Protein AF-A0AA43FMX4-F1 (afdb_monomer)

Foldseek 3Di:
DDDDDDDDDDDDPPPDPDPPPPPPPPPPPFQWDWADDDPFIKIKGFPDKDDDDDDPDFIWTKIFMDGPVCNPDTQWIDIDRDPGPVGDDNVRVNVRVVVTDGDDVPPPPDPPDDDPPPPDDDDD

Nearest PDB structures (foldseek):
  5wru-assembly2_C  TM=4.796E-01  e=4.645E+00  Plasmodium falciparum 3D7
  3oa6-assembly1_B  TM=3.884E-01  e=4.129E+00  Homo sapiens

Secondary structure (DSSP, 8-state):
------PPPPP--------------------EEEEEETTEEEEEEEEEEE--SSTTPPPEEEEEEEETT-TTS--EEEEEESSSGGGS-HHHHHHHHHHPEEP-S-TT-----S----------

Solvent-accessible surface area (backbone atoms only — not comparable to full-atom values): 8160 Å² total; per-residue (Å²): 143,82,86,80,91,79,80,80,77,85,76,86,77,78,79,68,82,72,78,79,84,72,71,75,66,79,71,64,74,67,58,67,47,78,45,72,54,90,97,43,56,33,24,41,32,64,74,44,76,45,78,39,92,52,98,84,47,69,31,30,27,31,36,31,31,12,45,56,92,46,55,87,57,53,56,24,32,39,78,40,82,37,93,49,67,91,73,53,52,66,68,55,52,45,53,45,60,72,71,32,45,72,48,77,88,57,89,72,77,62,78,83,73,83,87,82,86,73,86,73,77,90,80,136

Structure (mmCIF, N/CA/C/O backbone):
data_AF-A0AA43FMX4-F1
#
_entry.id   AF-A0AA43FMX4-F1
#
loop_
_atom_site.group_PDB
_atom_site.id
_atom_site.type_symbol
_atom_site.label_atom_id
_atom_site.label_alt_id
_atom_site.label_comp_id
_atom_site.label_asym_id
_atom_site.label_entity_id
_atom_site.label_seq_id
_atom_site.pdbx_PDB_ins_code
_atom_site.Cartn_x
_atom_site.Cartn_y
_atom_site.Cartn_z
_atom_site.occupancy
_atom_site.B_iso_or_equiv
_atom_site.auth_seq_id
_atom_site.auth_comp_id
_atom_site.auth_asym_id
_atom_site.auth_atom_id
_atom_site.pdbx_PDB_model_num
ATOM 1 N N . MET A 1 1 ? 21.281 66.048 -48.596 1.00 44.53 1 MET A N 1
ATOM 2 C CA . MET A 1 1 ? 20.117 65.155 -48.767 1.00 44.53 1 MET A CA 1
ATOM 3 C C . MET A 1 1 ? 20.636 63.825 -49.279 1.00 44.53 1 MET A C 1
ATOM 5 O O . MET A 1 1 ? 21.132 63.809 -50.390 1.00 44.53 1 MET A O 1
ATOM 9 N N . ASN A 1 2 ? 20.632 62.796 -48.431 1.00 48.84 2 ASN A N 1
ATOM 10 C CA . ASN A 1 2 ? 20.805 61.364 -48.729 1.00 48.84 2 ASN A CA 1
ATOM 11 C C . ASN A 1 2 ? 20.317 60.614 -47.470 1.00 48.84 2 ASN A C 1
ATOM 13 O O . ASN A 1 2 ? 20.539 61.125 -46.367 1.00 48.84 2 ASN A O 1
ATOM 17 N N . PRO A 1 3 ? 19.629 59.469 -47.611 1.00 51.78 3 PRO A N 1
ATOM 18 C CA . PRO A 1 3 ? 20.400 58.233 -47.553 1.00 51.78 3 PRO A CA 1
ATOM 19 C C . PRO A 1 3 ? 20.025 57.185 -48.609 1.00 51.78 3 PRO A C 1
ATOM 21 O O . PRO A 1 3 ? 18.867 56.968 -48.959 1.00 51.78 3 PRO A O 1
ATOM 24 N N . ASP A 1 4 ? 21.094 56.543 -49.061 1.00 50.53 4 ASP A N 1
ATOM 25 C CA . ASP A 1 4 ? 21.200 55.373 -49.915 1.00 50.53 4 ASP A CA 1
ATOM 26 C C . ASP A 1 4 ? 20.772 54.099 -49.155 1.00 50.53 4 ASP A C 1
ATOM 28 O O . ASP A 1 4 ? 21.067 53.925 -47.968 1.00 50.53 4 ASP A O 1
ATOM 32 N N . HIS A 1 5 ? 20.032 53.228 -49.841 1.00 55.06 5 HIS A N 1
ATOM 33 C CA . HIS A 1 5 ? 19.500 51.961 -49.339 1.00 55.06 5 HIS A CA 1
ATOM 34 C C . HIS A 1 5 ? 20.629 50.935 -49.116 1.00 55.06 5 HIS A C 1
ATOM 36 O O . HIS A 1 5 ? 20.996 50.193 -50.022 1.00 55.06 5 HIS A O 1
ATOM 42 N N . SER A 1 6 ? 21.129 50.810 -47.885 1.00 51.62 6 SER A N 1
ATOM 43 C CA . SER A 1 6 ? 21.962 49.669 -47.476 1.00 51.62 6 SER A CA 1
ATOM 44 C C . SER A 1 6 ? 21.127 48.637 -46.717 1.00 51.62 6 SER A C 1
ATOM 46 O O . SER A 1 6 ? 20.945 48.721 -45.506 1.00 51.62 6 SER A O 1
ATOM 48 N N . THR A 1 7 ? 20.604 47.643 -47.434 1.00 59.44 7 THR A N 1
ATOM 49 C CA . THR A 1 7 ? 20.011 46.433 -46.843 1.00 59.44 7 THR A CA 1
ATOM 50 C C . THR A 1 7 ? 21.116 45.530 -46.272 1.00 59.44 7 THR A C 1
ATOM 52 O O . THR A 1 7 ? 21.966 45.079 -47.049 1.00 59.44 7 THR A O 1
ATOM 55 N N . PRO A 1 8 ? 21.138 45.201 -44.967 1.00 55.25 8 PRO A N 1
ATOM 56 C CA . PRO A 1 8 ? 22.042 44.179 -44.452 1.00 55.25 8 PRO A CA 1
ATOM 57 C C . PRO A 1 8 ? 21.563 42.783 -44.884 1.00 55.25 8 PRO A C 1
ATOM 59 O O . PRO A 1 8 ? 20.397 42.423 -44.726 1.00 55.25 8 PRO A O 1
ATOM 62 N N . ARG A 1 9 ? 22.482 42.001 -45.462 1.00 53.09 9 ARG A N 1
ATOM 63 C CA . ARG A 1 9 ? 22.278 40.593 -45.839 1.00 53.09 9 ARG A CA 1
ATOM 64 C C . ARG A 1 9 ? 21.857 39.766 -44.612 1.00 53.09 9 ARG A C 1
ATOM 66 O O . ARG A 1 9 ? 22.441 39.966 -43.547 1.00 53.09 9 ARG A O 1
ATOM 73 N N . PRO A 1 10 ? 20.917 38.813 -44.743 1.00 55.75 10 PRO A N 1
ATOM 74 C CA . PRO A 1 10 ? 20.529 37.956 -43.631 1.00 55.75 10 PRO A CA 1
ATOM 75 C C . PRO A 1 10 ? 21.689 37.027 -43.253 1.00 55.75 10 PRO A C 1
ATOM 77 O O . PRO A 1 10 ? 22.272 36.345 -44.098 1.00 55.75 10 PRO A O 1
ATOM 80 N N . THR A 1 11 ? 22.046 37.028 -41.974 1.00 59.47 11 THR A N 1
ATOM 81 C CA . THR A 1 11 ? 22.994 36.090 -41.370 1.00 59.47 11 THR A CA 1
ATOM 82 C C . THR A 1 11 ? 22.419 34.669 -41.395 1.00 59.47 11 THR A C 1
ATOM 84 O O . THR A 1 11 ? 21.231 34.490 -41.121 1.00 59.47 11 THR A O 1
ATOM 87 N N . PRO A 1 12 ? 23.222 33.629 -41.693 1.00 53.69 12 PRO A N 1
ATOM 88 C CA . PRO A 1 12 ? 22.761 32.254 -41.572 1.00 53.69 12 PRO A CA 1
ATOM 89 C C . PRO A 1 12 ? 22.587 31.927 -40.086 1.00 53.69 12 PRO A C 1
ATOM 91 O O . PRO A 1 12 ? 23.557 31.843 -39.329 1.00 53.69 12 PRO A O 1
ATOM 94 N N . VAL A 1 13 ? 21.335 31.758 -39.664 1.00 59.28 13 VAL A N 1
ATOM 95 C CA . VAL A 1 13 ? 20.999 31.190 -38.361 1.00 59.28 13 VAL A CA 1
ATOM 96 C C . VAL A 1 13 ? 21.523 29.757 -38.321 1.00 59.28 13 VAL A C 1
ATOM 98 O O . VAL A 1 13 ? 21.044 28.876 -39.032 1.00 59.28 13 VAL A O 1
ATOM 101 N N . ARG A 1 14 ? 22.551 29.514 -37.504 1.00 56.00 14 ARG A N 1
ATOM 102 C CA . ARG A 1 14 ? 22.918 28.157 -37.103 1.00 56.00 14 ARG A CA 1
ATOM 103 C C . ARG A 1 14 ? 21.733 27.614 -36.307 1.00 56.00 14 ARG A C 1
ATOM 105 O O . ARG A 1 14 ? 21.561 28.002 -35.156 1.00 56.00 14 ARG A O 1
ATOM 112 N N . GLN A 1 15 ? 20.906 26.767 -36.919 1.00 53.66 15 GLN A N 1
ATOM 113 C CA . GLN A 1 15 ? 19.963 25.944 -36.168 1.00 53.66 15 GLN A CA 1
ATOM 114 C C . GLN A 1 15 ? 20.794 25.068 -35.229 1.00 53.66 15 GLN A C 1
ATOM 116 O O . GLN A 1 15 ? 21.446 24.117 -35.662 1.00 53.66 15 GLN A O 1
ATOM 121 N N . LEU A 1 16 ? 20.821 25.430 -33.945 1.00 55.66 16 LEU A N 1
ATOM 122 C CA . LEU A 1 16 ? 21.098 24.450 -32.908 1.00 55.66 16 LEU A CA 1
ATOM 123 C C . LEU A 1 16 ? 20.033 23.356 -33.065 1.00 55.66 16 LEU A C 1
ATOM 125 O O . LEU A 1 16 ? 18.874 23.705 -33.301 1.00 55.66 16 LEU A O 1
ATOM 129 N N . PRO A 1 17 ? 20.380 22.062 -32.967 1.00 46.94 17 PRO A N 1
ATOM 130 C CA . PRO A 1 17 ? 19.359 21.041 -32.842 1.00 46.94 17 PRO A CA 1
ATOM 131 C C . PRO A 1 17 ? 18.556 21.377 -31.587 1.00 46.94 17 PRO A C 1
ATOM 133 O O . PRO A 1 17 ? 19.070 21.315 -30.469 1.00 46.94 17 PRO A O 1
ATOM 136 N N . GLU A 1 18 ? 17.322 21.826 -31.808 1.00 46.34 18 GLU A N 1
ATOM 137 C CA . GLU A 1 18 ? 16.307 21.931 -30.779 1.00 46.34 18 GLU A CA 1
ATOM 138 C C . GLU A 1 18 ? 16.292 20.588 -30.066 1.00 46.34 18 GLU A C 1
ATOM 140 O O . GLU A 1 18 ? 16.166 19.528 -30.687 1.00 46.34 18 GLU A O 1
ATOM 145 N N . VAL A 1 19 ? 16.548 20.649 -28.765 1.00 47.56 19 VAL A N 1
ATOM 146 C CA . VAL A 1 19 ? 16.464 19.516 -27.864 1.00 47.56 19 VAL A CA 1
ATOM 147 C C . VAL A 1 19 ? 15.103 18.887 -28.114 1.00 47.56 19 VAL A C 1
ATOM 149 O O . VAL A 1 19 ? 14.078 19.463 -27.756 1.00 47.56 19 VAL A O 1
ATOM 152 N N . ALA A 1 20 ? 15.092 17.715 -28.745 1.00 44.78 20 ALA A N 1
ATOM 153 C CA . ALA A 1 20 ? 13.927 16.856 -28.771 1.00 44.78 20 ALA A CA 1
ATOM 154 C C . ALA A 1 20 ? 13.715 16.339 -27.341 1.00 44.78 20 ALA A C 1
ATOM 156 O O . ALA A 1 20 ? 13.969 15.179 -27.029 1.00 44.78 20 ALA A O 1
ATOM 157 N N . SER A 1 21 ? 13.249 17.217 -26.451 1.00 51.72 21 SER A N 1
ATOM 158 C CA . SER A 1 21 ? 12.512 16.844 -25.251 1.00 51.72 21 SER A CA 1
ATOM 159 C C . SER A 1 21 ? 11.149 16.356 -25.722 1.00 51.72 21 SER A C 1
ATOM 161 O O . SER A 1 21 ? 10.121 17.007 -25.586 1.00 51.72 21 SER A O 1
ATOM 163 N N . SER A 1 22 ? 11.166 15.204 -26.374 1.00 48.47 22 SER A N 1
ATOM 164 C CA . SER A 1 22 ? 9.989 14.427 -26.725 1.00 48.47 22 SER A CA 1
ATOM 165 C C . SER A 1 22 ? 10.228 12.997 -26.272 1.00 48.47 22 SER A C 1
ATOM 167 O O . SER A 1 22 ? 10.059 12.039 -27.010 1.00 48.47 22 SER A O 1
ATOM 169 N N . ALA A 1 23 ? 10.628 12.868 -25.013 1.00 41.69 23 ALA A N 1
ATOM 170 C CA . ALA A 1 23 ? 10.038 11.851 -24.177 1.00 41.69 23 ALA A CA 1
ATOM 171 C C . ALA A 1 23 ? 9.084 12.602 -23.246 1.00 41.69 23 ALA A C 1
ATOM 173 O O . ALA A 1 23 ? 9.394 12.859 -22.085 1.00 41.69 23 ALA A O 1
ATOM 174 N N . SER A 1 24 ? 7.899 12.956 -23.758 1.00 43.12 24 SER A N 1
ATOM 175 C CA . SER A 1 24 ? 6.719 12.742 -22.928 1.00 43.12 24 SER A CA 1
ATOM 176 C C . SER A 1 24 ? 6.789 11.264 -22.594 1.00 43.12 24 SER A C 1
ATOM 178 O O . SER A 1 24 ? 6.384 10.424 -23.391 1.00 43.12 24 SER A O 1
ATOM 180 N N . ALA A 1 25 ? 7.452 10.943 -21.480 1.00 43.41 25 ALA A N 1
ATOM 181 C CA . ALA A 1 25 ? 7.220 9.690 -20.818 1.00 43.41 25 ALA A CA 1
ATOM 182 C C . ALA A 1 25 ? 5.702 9.647 -20.721 1.00 43.41 25 ALA A C 1
ATOM 184 O O . ALA A 1 25 ? 5.100 10.521 -20.095 1.00 43.41 25 ALA A O 1
ATOM 185 N N . GLU A 1 26 ? 5.076 8.735 -21.459 1.00 37.19 26 GLU A N 1
ATOM 186 C CA . GLU A 1 26 ? 3.762 8.267 -21.083 1.00 37.19 26 GLU A CA 1
ATOM 187 C C . GLU A 1 26 ? 3.954 7.820 -19.642 1.00 37.19 26 GLU A C 1
ATOM 189 O O . GLU A 1 26 ? 4.474 6.736 -19.369 1.00 37.19 26 GLU A O 1
ATOM 194 N N . THR A 1 27 ? 3.668 8.728 -18.711 1.00 44.44 27 THR A N 1
ATOM 195 C CA . THR A 1 27 ? 3.534 8.422 -17.308 1.00 44.44 27 THR A CA 1
ATOM 196 C C . THR A 1 27 ? 2.326 7.515 -17.311 1.00 44.44 27 THR A C 1
ATOM 198 O O . THR A 1 27 ? 1.192 7.982 -17.217 1.00 44.44 27 THR A O 1
ATOM 201 N N . ARG A 1 28 ? 2.555 6.212 -17.549 1.00 43.81 28 ARG A N 1
ATOM 202 C CA . ARG A 1 28 ? 1.597 5.174 -17.198 1.00 43.81 28 ARG A CA 1
ATOM 203 C C . ARG A 1 28 ? 1.073 5.622 -15.843 1.00 43.81 28 ARG A C 1
ATOM 205 O O . ARG A 1 28 ? 1.921 5.905 -14.985 1.00 43.81 28 ARG A O 1
ATOM 212 N N . PRO A 1 29 ? -0.250 5.801 -15.680 1.00 49.84 29 PRO A N 1
ATOM 213 C CA . PRO A 1 29 ? -0.770 6.137 -14.370 1.00 49.84 29 PRO A CA 1
ATOM 214 C C . PRO A 1 29 ? -0.107 5.148 -13.412 1.00 49.84 29 PRO A C 1
ATOM 216 O O . PRO A 1 29 ? -0.063 3.958 -13.754 1.00 49.84 29 PRO A O 1
ATOM 219 N N . PRO A 1 30 ? 0.562 5.630 -12.346 1.00 57.34 30 PRO A N 1
ATOM 220 C CA . PRO A 1 30 ? 1.208 4.720 -11.415 1.00 57.34 30 PRO A CA 1
ATOM 221 C C . PRO A 1 30 ? 0.158 3.676 -11.065 1.00 57.34 30 PRO A C 1
ATOM 223 O O . PRO A 1 30 ? -0.986 4.067 -10.835 1.00 57.34 30 PRO A O 1
ATOM 226 N N . ASP A 1 31 ? 0.504 2.386 -11.141 1.00 74.50 31 ASP A N 1
ATOM 227 C CA . ASP A 1 31 ? -0.382 1.315 -10.684 1.00 74.50 31 ASP A CA 1
ATOM 228 C C . ASP A 1 31 ? -0.991 1.801 -9.361 1.00 74.50 31 ASP A C 1
ATOM 230 O O . ASP A 1 31 ? -0.253 2.094 -8.415 1.00 74.50 31 ASP A O 1
ATOM 234 N N . GLU A 1 32 ? -2.302 2.040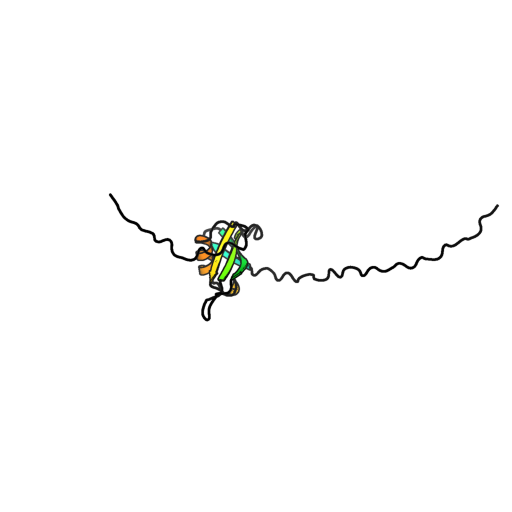 -9.368 1.00 84.88 32 GLU A N 1
ATOM 235 C CA . GLU A 1 32 ? -3.042 2.708 -8.302 1.00 84.88 32 GLU A CA 1
ATOM 236 C C . GLU A 1 32 ? -4.280 1.874 -8.006 1.00 84.88 32 GLU A C 1
ATOM 238 O O . GLU A 1 32 ? -5.008 1.465 -8.914 1.00 84.88 32 GLU A O 1
ATOM 243 N N . CYS A 1 33 ? -4.525 1.623 -6.726 1.00 89.12 33 CYS A N 1
ATOM 244 C CA . CYS A 1 33 ? -5.716 0.936 -6.265 1.00 89.12 33 CYS A CA 1
ATOM 245 C C . CYS A 1 33 ? -6.350 1.720 -5.119 1.00 89.12 33 CYS A C 1
ATOM 247 O O . CYS A 1 33 ? -5.663 2.118 -4.178 1.00 89.12 33 CYS A O 1
ATOM 249 N N . VAL A 1 34 ? -7.663 1.930 -5.190 1.00 92.25 34 VAL A N 1
ATOM 250 C CA . VAL A 1 34 ? -8.436 2.560 -4.117 1.00 92.25 34 VAL A CA 1
ATOM 251 C C . VAL A 1 34 ? -9.114 1.468 -3.308 1.00 92.25 34 VAL A C 1
ATOM 253 O O . VAL A 1 34 ? -9.781 0.610 -3.881 1.00 92.25 34 VAL A O 1
ATOM 256 N N . PHE A 1 35 ? -8.985 1.536 -1.989 1.00 92.69 35 PHE A N 1
ATOM 257 C CA . PHE A 1 35 ? -9.599 0.596 -1.058 1.00 92.69 35 PHE A CA 1
ATOM 258 C C . PHE A 1 35 ? -10.200 1.331 0.141 1.00 92.69 35 PHE A C 1
ATOM 260 O O . PHE A 1 35 ? -9.902 2.503 0.405 1.00 92.69 35 PHE A O 1
ATOM 267 N N . ARG A 1 36 ? -11.084 0.647 0.868 1.00 93.12 36 ARG A N 1
ATOM 268 C CA . ARG A 1 36 ? -11.713 1.177 2.083 1.00 93.12 36 ARG A CA 1
ATOM 269 C C . ARG A 1 36 ? -11.118 0.533 3.323 1.00 93.12 36 ARG A C 1
ATOM 271 O O . ARG A 1 36 ? -10.948 -0.679 3.377 1.00 93.12 36 ARG A O 1
ATOM 278 N N . GLU A 1 37 ? -10.850 1.344 4.340 1.00 91.12 37 GLU A N 1
ATOM 279 C CA . GLU A 1 37 ? -10.421 0.865 5.654 1.00 91.12 37 GLU A CA 1
ATOM 280 C C . GLU A 1 37 ? -11.111 1.698 6.735 1.00 91.12 37 GLU A C 1
ATOM 282 O O . GLU A 1 37 ? -10.990 2.925 6.756 1.00 91.12 37 GLU A O 1
ATOM 287 N N . GLY A 1 38 ? -11.900 1.031 7.585 1.00 88.88 38 GLY A N 1
ATOM 288 C CA . GLY A 1 38 ? -12.806 1.709 8.512 1.00 88.88 38 GLY A CA 1
ATOM 289 C C . GLY A 1 38 ? -13.786 2.624 7.769 1.00 88.88 38 GLY A C 1
ATOM 290 O O . GLY A 1 38 ? -14.404 2.213 6.788 1.00 88.88 38 GLY A O 1
ATOM 291 N N . ASP A 1 39 ? -13.887 3.874 8.220 1.00 88.06 39 ASP A N 1
ATOM 292 C CA . ASP A 1 39 ? -14.674 4.932 7.571 1.00 88.06 39 ASP A CA 1
ATOM 293 C C . ASP A 1 39 ? -13.875 5.716 6.501 1.00 88.06 39 ASP A C 1
ATOM 295 O O . ASP A 1 39 ? -14.397 6.648 5.886 1.00 88.06 39 ASP A O 1
ATOM 299 N N . GLY A 1 40 ? -12.603 5.364 6.274 1.00 89.25 40 GLY A N 1
ATOM 300 C CA . GLY A 1 40 ? -11.689 6.058 5.365 1.00 89.25 40 GLY A CA 1
ATOM 301 C C . GLY A 1 40 ? -11.596 5.433 3.967 1.00 89.25 40 GLY A C 1
ATOM 302 O O . GLY A 1 40 ? -11.778 4.229 3.778 1.00 89.25 40 GLY A O 1
ATOM 303 N N . CYS A 1 41 ? -11.269 6.264 2.971 1.00 93.31 41 CYS A N 1
ATOM 304 C CA . CYS A 1 41 ? -10.867 5.822 1.632 1.00 93.31 41 CYS A CA 1
ATOM 305 C C . CYS A 1 41 ? -9.379 6.100 1.421 1.00 93.31 41 CYS A C 1
ATOM 307 O O . CYS A 1 41 ? -8.925 7.237 1.569 1.00 93.31 41 CYS A O 1
ATOM 309 N N . TRP A 1 42 ? -8.654 5.069 1.007 1.00 94.31 42 TRP A N 1
ATOM 310 C CA . TRP A 1 42 ? -7.206 5.091 0.867 1.00 94.31 42 TRP A CA 1
ATOM 311 C C . TRP A 1 42 ? -6.797 4.709 -0.546 1.00 94.31 42 TRP A C 1
ATOM 313 O O . TRP A 1 42 ? -7.502 3.978 -1.242 1.00 94.31 42 TRP A O 1
ATOM 323 N N . THR A 1 43 ? -5.631 5.195 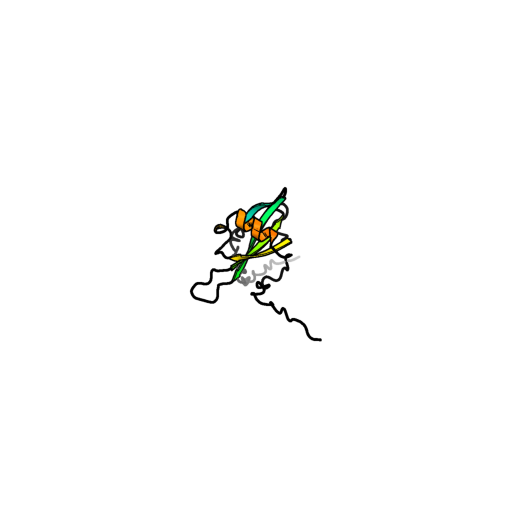-0.942 1.00 93.69 43 THR A N 1
ATOM 324 C CA . THR A 1 43 ? -5.017 4.921 -2.232 1.00 93.69 43 THR A CA 1
ATOM 325 C C . THR A 1 43 ? -3.695 4.200 -2.008 1.00 93.69 43 THR A C 1
ATOM 327 O O . THR A 1 43 ? -2.827 4.698 -1.295 1.00 93.69 43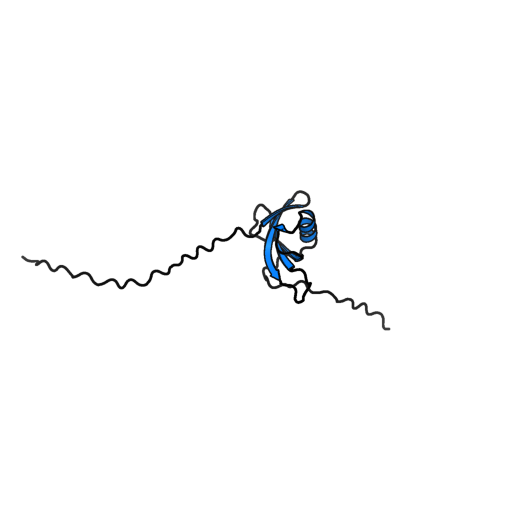 THR A O 1
ATOM 330 N N . ALA A 1 44 ? -3.534 3.035 -2.624 1.00 93.44 44 ALA A N 1
ATOM 331 C CA . ALA A 1 44 ? -2.290 2.282 -2.697 1.00 93.44 44 ALA A CA 1
ATOM 332 C C . ALA A 1 44 ? -1.615 2.536 -4.048 1.00 93.44 44 ALA A C 1
ATOM 334 O O . ALA A 1 44 ? -2.279 2.484 -5.082 1.00 93.44 44 ALA A O 1
ATOM 335 N N . ARG A 1 45 ? -0.301 2.776 -4.052 1.00 91.31 45 ARG A N 1
ATOM 336 C CA . ARG A 1 45 ? 0.514 2.947 -5.267 1.00 91.31 45 ARG A CA 1
ATOM 337 C C . ARG A 1 45 ? 1.806 2.155 -5.168 1.00 91.31 45 ARG A C 1
ATOM 339 O O . ARG A 1 45 ? 2.355 2.016 -4.078 1.00 91.31 45 ARG A O 1
ATOM 346 N N . VAL A 1 46 ? 2.327 1.670 -6.292 1.00 89.94 46 VAL A N 1
ATOM 347 C CA . VAL A 1 46 ? 3.651 1.030 -6.295 1.00 89.94 46 VAL A CA 1
ATOM 348 C C . VAL A 1 46 ? 4.749 2.088 -6.386 1.00 89.94 46 VAL A C 1
ATOM 350 O O . VAL A 1 46 ? 4.806 2.848 -7.348 1.00 89.94 46 VAL A O 1
ATOM 353 N N . ALA A 1 47 ? 5.646 2.106 -5.402 1.00 87.44 47 ALA A N 1
ATOM 354 C CA . ALA A 1 47 ? 6.819 2.980 -5.366 1.00 87.44 47 ALA A CA 1
ATOM 355 C C . ALA A 1 47 ? 8.133 2.253 -5.704 1.00 87.44 47 ALA A C 1
ATOM 357 O O . ALA A 1 47 ? 9.147 2.902 -5.953 1.00 87.44 47 ALA A O 1
ATOM 358 N N . GLY A 1 48 ? 8.144 0.918 -5.728 1.00 86.12 48 GLY A N 1
ATOM 359 C CA . GLY A 1 48 ? 9.361 0.155 -5.988 1.00 86.12 48 GLY A CA 1
ATOM 360 C C . GLY A 1 48 ? 9.130 -1.341 -6.135 1.00 86.12 48 GLY A C 1
ATOM 361 O O . GLY A 1 48 ? 8.079 -1.867 -5.779 1.00 86.12 48 GLY A O 1
ATOM 362 N N . TYR A 1 49 ? 10.143 -2.026 -6.657 1.00 86.06 49 TYR A N 1
ATOM 363 C CA . TYR A 1 49 ? 10.140 -3.469 -6.873 1.00 86.06 49 TYR A CA 1
ATOM 364 C C . TYR A 1 49 ? 11.461 -4.046 -6.376 1.00 86.06 49 TYR A C 1
ATOM 366 O O . TYR A 1 49 ? 12.531 -3.538 -6.712 1.00 86.06 49 TYR A O 1
ATOM 374 N N . GLN A 1 50 ? 11.400 -5.143 -5.632 1.00 83.88 50 GLN A N 1
ATOM 375 C CA . GLN A 1 50 ? 12.561 -5.931 -5.255 1.00 83.88 50 GLN A CA 1
ATOM 376 C C . GLN A 1 50 ? 12.382 -7.341 -5.810 1.00 83.88 50 GLN A C 1
ATOM 378 O O . GLN A 1 50 ? 11.489 -8.088 -5.410 1.00 83.88 50 GLN A O 1
ATOM 383 N N . LYS A 1 51 ? 13.249 -7.721 -6.752 1.00 76.56 51 LYS A N 1
ATOM 384 C CA . LYS A 1 51 ? 13.281 -9.095 -7.256 1.00 76.56 51 LYS A CA 1
ATOM 385 C C . LYS A 1 51 ? 13.818 -10.005 -6.157 1.00 76.56 51 LYS A C 1
ATOM 387 O O . LYS A 1 51 ? 14.857 -9.713 -5.564 1.00 76.56 51 LYS A O 1
ATOM 392 N N . GLY A 1 52 ? 13.118 -11.102 -5.891 1.00 66.69 52 GLY A N 1
ATOM 393 C CA . GLY A 1 52 ? 13.611 -12.131 -4.989 1.00 66.69 52 GLY A CA 1
ATOM 394 C C . GLY A 1 52 ? 14.946 -12.690 -5.492 1.00 66.69 52 GLY A C 1
ATOM 395 O O . GLY A 1 52 ? 15.087 -13.030 -6.666 1.00 66.69 52 GLY A O 1
ATOM 396 N N . VAL A 1 53 ? 15.946 -12.771 -4.614 1.00 55.97 53 VAL A N 1
ATOM 397 C CA . VAL A 1 53 ? 17.223 -13.428 -4.919 1.00 55.97 53 VAL A CA 1
ATOM 398 C C . VAL A 1 53 ? 17.063 -14.934 -4.698 1.00 55.97 53 VAL A C 1
ATOM 400 O O . VAL A 1 53 ? 17.139 -15.417 -3.575 1.00 55.97 53 VAL A O 1
ATOM 403 N N . GLY A 1 54 ? 16.767 -15.675 -5.769 1.00 55.47 54 GLY A N 1
ATOM 404 C CA . GLY A 1 54 ? 16.646 -17.138 -5.751 1.00 55.47 54 GLY A CA 1
ATOM 405 C C . GLY A 1 54 ? 15.573 -17.666 -6.706 1.00 55.47 54 GLY A C 1
ATOM 406 O O . GLY A 1 54 ? 14.548 -17.020 -6.914 1.00 55.47 54 GLY A O 1
ATOM 407 N N . SER A 1 55 ? 15.797 -18.848 -7.291 1.00 47.59 55 SER A N 1
ATOM 408 C CA . SER A 1 55 ? 14.763 -19.552 -8.067 1.00 47.59 55 SER A CA 1
ATOM 409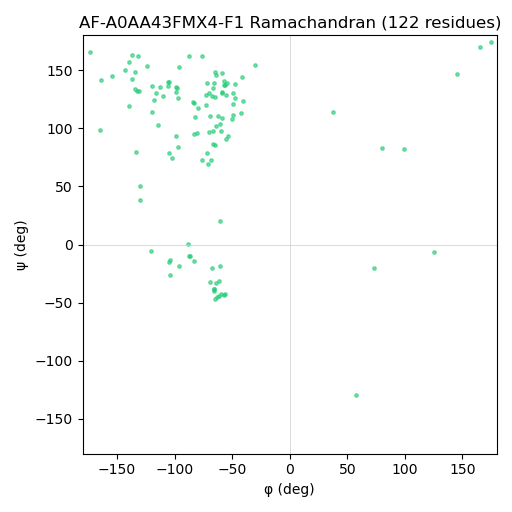 C C . SER A 1 55 ? 13.642 -19.990 -7.120 1.00 47.59 55 SER A C 1
ATOM 411 O O . SER A 1 55 ? 13.786 -20.989 -6.425 1.00 47.59 55 SER A O 1
ATOM 413 N N . GLY A 1 56 ? 12.560 -19.210 -7.058 1.00 60.72 56 GLY A N 1
ATOM 414 C CA . GLY A 1 56 ? 11.375 -19.493 -6.235 1.00 60.72 56 GLY A CA 1
ATOM 415 C C . GLY A 1 56 ? 10.958 -18.374 -5.276 1.00 60.72 56 GLY A C 1
ATOM 416 O O . GLY A 1 56 ? 9.898 -18.475 -4.666 1.00 60.72 56 GLY A O 1
ATOM 417 N N . SER A 1 57 ? 11.742 -17.302 -5.147 1.00 62.97 57 SER A N 1
ATOM 418 C CA . SER A 1 57 ? 11.372 -16.169 -4.293 1.00 62.97 57 SER A CA 1
ATOM 419 C C . SER A 1 57 ? 10.364 -15.270 -5.013 1.00 62.97 57 SER A C 1
ATOM 421 O O . SER A 1 57 ? 10.690 -14.687 -6.050 1.00 62.97 57 SER A O 1
ATOM 423 N N . ALA A 1 58 ? 9.152 -15.148 -4.462 1.00 69.38 58 ALA A N 1
ATOM 424 C CA . ALA A 1 58 ? 8.154 -14.196 -4.945 1.00 69.38 58 ALA A CA 1
ATOM 425 C C . ALA A 1 58 ? 8.742 -12.774 -4.937 1.00 69.38 58 ALA A C 1
ATOM 427 O O . ALA A 1 58 ? 9.447 -12.390 -3.999 1.00 69.38 58 ALA A O 1
ATOM 428 N N . GLY A 1 59 ? 8.490 -12.010 -6.002 1.00 83.25 59 GLY A N 1
ATOM 429 C CA . GLY A 1 59 ? 8.855 -10.596 -6.044 1.00 83.25 59 GLY A CA 1
ATOM 430 C C . GLY A 1 59 ? 8.180 -9.835 -4.904 1.00 83.25 59 GLY A C 1
ATOM 431 O O . GLY A 1 59 ? 7.080 -10.191 -4.481 1.00 83.25 59 GLY A O 1
ATOM 432 N N . LEU A 1 60 ? 8.853 -8.810 -4.390 1.00 87.50 60 LEU A N 1
ATOM 433 C CA . LEU A 1 60 ? 8.252 -7.863 -3.459 1.00 87.50 60 LEU A CA 1
ATOM 434 C C . LEU A 1 60 ? 7.997 -6.551 -4.192 1.00 87.50 60 LEU A C 1
ATOM 436 O O . LEU A 1 60 ? 8.851 -6.077 -4.946 1.00 87.50 60 LEU A O 1
ATOM 440 N N . ILE A 1 61 ? 6.856 -5.938 -3.914 1.00 89.31 61 ILE A N 1
ATOM 441 C CA . ILE A 1 61 ? 6.528 -4.583 -4.342 1.00 89.31 61 ILE A CA 1
ATOM 442 C C . ILE A 1 61 ? 6.454 -3.673 -3.125 1.00 89.31 61 ILE A C 1
ATOM 444 O O . ILE A 1 61 ? 5.892 -4.043 -2.096 1.00 89.31 61 ILE A O 1
ATOM 448 N N . LEU A 1 62 ? 7.045 -2.488 -3.232 1.00 90.56 62 LEU A N 1
ATOM 449 C CA . LEU A 1 62 ? 6.885 -1.433 -2.245 1.00 90.56 62 LEU A CA 1
ATOM 450 C C . LEU A 1 62 ? 5.583 -0.716 -2.560 1.00 90.56 62 LEU A C 1
ATOM 452 O O . LEU A 1 62 ? 5.487 -0.018 -3.571 1.00 90.56 62 LEU A O 1
ATOM 456 N N . VAL A 1 63 ? 4.595 -0.899 -1.698 1.00 92.12 63 VAL A N 1
ATOM 457 C CA . VAL A 1 63 ? 3.315 -0.209 -1.770 1.00 92.12 63 VAL A CA 1
ATOM 458 C C . VAL A 1 63 ? 3.362 0.982 -0.828 1.00 92.12 63 VAL A C 1
ATOM 460 O O . VAL A 1 63 ? 3.666 0.832 0.355 1.00 92.12 63 VAL A O 1
ATOM 463 N N . VAL A 1 64 ? 3.060 2.163 -1.352 1.00 93.44 64 VAL A N 1
ATOM 464 C CA . VAL A 1 64 ? 2.855 3.380 -0.568 1.00 93.44 64 VAL A CA 1
ATOM 465 C C . VAL A 1 64 ? 1.370 3.682 -0.494 1.00 93.44 64 VAL A C 1
ATOM 467 O O . VAL A 1 64 ? 0.642 3.525 -1.474 1.00 93.44 64 VAL A O 1
ATOM 470 N N . PHE A 1 65 ? 0.926 4.116 0.675 1.00 93.94 65 PHE A N 1
ATOM 471 C CA . PHE A 1 65 ? -0.467 4.395 0.967 1.00 93.94 65 PHE A CA 1
ATOM 472 C C . PHE A 1 65 ? -0.640 5.875 1.278 1.00 93.94 65 PHE A C 1
ATOM 474 O O . PHE A 1 65 ? 0.088 6.417 2.110 1.00 93.94 65 PHE A O 1
ATOM 481 N N . GLY A 1 66 ? -1.610 6.509 0.631 1.00 93.19 66 GLY A N 1
ATOM 482 C CA . GLY A 1 66 ? -2.006 7.898 0.851 1.00 93.19 66 GLY A CA 1
ATOM 483 C C . GLY A 1 66 ? -3.523 8.017 1.007 1.00 93.19 66 GLY A C 1
ATOM 484 O O . GLY A 1 66 ? -4.253 7.084 0.648 1.00 93.19 66 GLY A O 1
ATOM 485 N N . PRO A 1 67 ? -4.023 9.125 1.567 1.00 92.25 67 PRO A N 1
ATOM 486 C CA . PRO A 1 67 ? -5.452 9.395 1.578 1.00 92.25 67 PRO A CA 1
ATOM 487 C C . PRO A 1 67 ? -5.957 9.586 0.142 1.00 92.25 67 PRO A C 1
ATOM 489 O O . PRO A 1 67 ? -5.241 10.077 -0.727 1.00 92.25 67 PRO A O 1
ATOM 492 N N . ARG A 1 68 ? -7.210 9.215 -0.133 1.00 90.69 68 ARG A N 1
ATOM 493 C CA . ARG A 1 68 ? -7.773 9.360 -1.487 1.00 90.69 68 ARG A CA 1
ATOM 494 C C . ARG A 1 68 ? -7.824 10.814 -1.973 1.00 90.69 68 ARG A C 1
ATOM 496 O O . ARG A 1 68 ? -7.767 11.051 -3.176 1.00 90.69 68 ARG A O 1
ATOM 503 N N . GLU A 1 69 ? -8.001 11.763 -1.057 1.00 87.94 69 GLU A N 1
ATOM 504 C CA . GLU A 1 69 ? -8.064 13.198 -1.365 1.00 87.94 69 GLU A CA 1
ATOM 505 C C . GLU A 1 69 ? -6.717 13.774 -1.809 1.00 87.94 69 GLU A C 1
ATOM 507 O O . GLU A 1 69 ? -6.701 14.641 -2.679 1.00 87.94 69 GLU A O 1
ATOM 512 N N . ASP A 1 70 ? -5.614 13.237 -1.279 1.00 84.31 70 ASP A N 1
ATOM 513 C CA . ASP A 1 70 ? -4.260 13.565 -1.708 1.00 84.31 70 ASP A CA 1
ATOM 514 C C . ASP A 1 70 ? -3.440 12.279 -1.896 1.00 84.31 70 ASP A C 1
ATOM 516 O O . ASP A 1 70 ? -2.678 11.855 -1.023 1.00 84.31 70 ASP A O 1
ATOM 520 N N . PRO A 1 71 ? -3.616 11.591 -3.039 1.00 76.81 71 PRO A N 1
ATOM 521 C CA . PRO A 1 71 ? -2.961 10.313 -3.258 1.00 76.81 71 PRO A CA 1
ATOM 522 C C . PRO A 1 71 ? -1.448 10.478 -3.391 1.00 76.81 71 PRO A C 1
ATOM 524 O O . PRO A 1 71 ? -0.733 9.497 -3.200 1.00 76.81 71 PRO A O 1
ATOM 527 N N . PHE A 1 72 ? -0.958 11.684 -3.714 1.00 80.69 72 PHE A N 1
ATOM 528 C CA . PHE A 1 72 ? 0.451 11.989 -3.949 1.00 80.69 72 PHE A CA 1
ATOM 529 C C . PHE A 1 72 ? 1.256 12.246 -2.677 1.00 80.69 72 PHE A C 1
ATOM 531 O O . PHE A 1 72 ? 2.480 12.141 -2.758 1.00 80.69 72 PHE A O 1
ATOM 538 N N . GLU A 1 73 ? 0.598 12.465 -1.541 1.00 86.44 73 GLU A N 1
ATOM 539 C CA . GLU A 1 73 ? 1.183 12.562 -0.206 1.00 86.44 73 GLU A CA 1
ATOM 540 C C . GL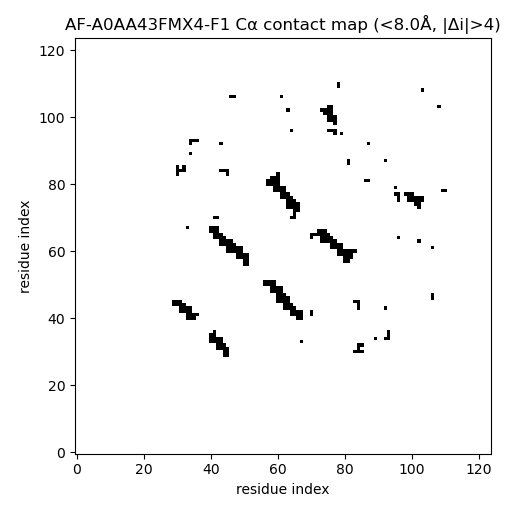U A 1 73 ? 1.075 11.212 0.541 1.00 86.44 73 GLU A C 1
ATOM 542 O O . GLU A 1 73 ? 0.129 10.959 1.293 1.00 86.44 73 GLU A O 1
ATOM 547 N N . PRO A 1 74 ? 2.016 10.272 0.318 1.00 89.19 74 PRO A N 1
ATOM 548 C CA . PRO A 1 74 ? 2.007 8.994 1.014 1.00 89.19 74 PRO A CA 1
ATOM 549 C C . PRO A 1 74 ? 2.279 9.182 2.510 1.00 89.19 74 PRO A C 1
ATOM 551 O O . PRO A 1 74 ? 3.219 9.858 2.923 1.00 89.19 74 PRO A O 1
ATOM 554 N N . VAL A 1 75 ? 1.481 8.504 3.327 1.00 92.25 75 VAL A N 1
ATOM 555 C CA . VAL A 1 75 ? 1.583 8.513 4.792 1.00 92.25 75 VAL A CA 1
ATOM 556 C C . VAL A 1 75 ? 2.202 7.232 5.338 1.00 92.25 75 VAL A C 1
ATOM 558 O O . VAL A 1 75 ? 2.785 7.227 6.424 1.00 92.25 75 VAL A O 1
ATOM 561 N N . ARG A 1 76 ? 2.079 6.128 4.596 1.00 93.12 76 ARG A N 1
ATOM 562 C CA . ARG A 1 76 ? 2.554 4.803 5.000 1.00 93.12 76 ARG A CA 1
ATOM 563 C C . ARG A 1 76 ? 3.180 4.052 3.837 1.00 93.12 76 ARG A C 1
ATOM 565 O O . ARG A 1 76 ? 2.855 4.310 2.683 1.00 93.12 76 ARG A O 1
ATOM 572 N N . GLU A 1 77 ? 4.035 3.088 4.147 1.00 93.06 77 GLU A N 1
ATOM 573 C CA . GLU A 1 77 ? 4.648 2.194 3.166 1.00 93.06 77 GLU A CA 1
ATOM 574 C C . GLU A 1 77 ? 4.804 0.768 3.699 1.00 93.06 77 GLU A C 1
ATOM 576 O O . GLU A 1 77 ? 4.973 0.543 4.901 1.00 93.06 77 GLU A O 1
ATOM 581 N N . MET A 1 78 ? 4.749 -0.209 2.796 1.00 92.19 78 MET A N 1
ATOM 582 C CA . MET A 1 78 ? 5.003 -1.608 3.114 1.00 92.19 78 MET A CA 1
ATOM 583 C C . MET A 1 78 ? 5.496 -2.384 1.897 1.00 92.19 78 MET A C 1
ATOM 585 O O . MET A 1 78 ? 5.034 -2.175 0.779 1.00 92.19 78 MET A O 1
ATOM 589 N N . TRP A 1 79 ? 6.393 -3.339 2.130 1.00 89.94 79 TRP A N 1
ATOM 590 C CA . TRP A 1 79 ? 6.735 -4.348 1.135 1.00 89.94 79 TRP A CA 1
ATOM 591 C C . TRP A 1 79 ? 5.732 -5.494 1.177 1.00 89.94 79 TRP A C 1
ATOM 593 O O . TRP A 1 79 ? 5.572 -6.138 2.213 1.00 89.94 79 TRP A O 1
ATOM 603 N N . VAL A 1 80 ? 5.090 -5.761 0.045 1.00 89.62 80 VAL A N 1
ATOM 604 C CA . VAL A 1 80 ? 4.084 -6.814 -0.107 1.00 89.62 80 VAL A CA 1
ATOM 605 C C . VAL A 1 80 ? 4.569 -7.813 -1.159 1.00 89.62 80 VAL A C 1
ATOM 607 O O . VAL A 1 80 ? 5.094 -7.393 -2.193 1.00 89.62 80 VAL A O 1
ATOM 610 N N . PRO A 1 81 ? 4.439 -9.130 -0.931 1.00 88.06 81 PRO A N 1
ATOM 611 C CA . PRO A 1 81 ? 4.705 -10.116 -1.970 1.00 88.06 81 PRO A CA 1
ATOM 612 C C . PRO A 1 81 ? 3.698 -9.975 -3.112 1.00 88.06 81 PRO A C 1
ATOM 614 O O . PRO A 1 81 ? 2.490 -9.987 -2.890 1.00 88.06 81 PRO A O 1
ATOM 617 N N . GLY A 1 82 ? 4.197 -9.854 -4.338 1.00 85.56 82 GLY A N 1
ATOM 618 C CA . GLY A 1 82 ? 3.369 -9.678 -5.523 1.00 85.56 82 GLY A CA 1
ATOM 619 C C . GLY A 1 82 ? 4.169 -9.203 -6.729 1.00 85.56 82 GLY A C 1
ATOM 620 O O . GLY A 1 82 ? 5.339 -8.835 -6.628 1.00 85.56 82 GLY A O 1
ATOM 621 N N . GLU A 1 83 ? 3.521 -9.215 -7.889 1.00 83.25 83 GLU A N 1
ATOM 622 C CA . GLU A 1 83 ? 4.101 -8.694 -9.135 1.00 83.25 83 GLU A CA 1
ATOM 623 C C . GLU A 1 83 ? 3.667 -7.247 -9.413 1.00 83.25 83 GLU A C 1
ATOM 625 O O . GLU A 1 83 ? 4.321 -6.543 -10.176 1.00 83.25 83 GLU A O 1
ATOM 630 N N . GLY A 1 84 ? 2.587 -6.794 -8.772 1.00 85.00 84 GLY A N 1
ATOM 631 C CA . GLY A 1 84 ? 2.006 -5.459 -8.920 1.00 85.00 84 GLY A CA 1
ATOM 632 C C . GLY A 1 84 ? 0.700 -5.326 -8.134 1.00 85.00 84 GLY A C 1
ATOM 633 O O . GLY A 1 84 ? 0.195 -6.312 -7.591 1.00 85.00 84 GLY A O 1
ATOM 634 N N . LEU A 1 85 ? 0.119 -4.126 -8.082 1.00 87.56 85 LEU A N 1
ATOM 635 C CA . LEU A 1 85 ? -1.119 -3.895 -7.322 1.00 87.56 85 LEU A CA 1
ATOM 636 C C . LEU A 1 85 ? -2.312 -4.678 -7.864 1.00 87.56 85 LEU A C 1
ATOM 638 O O . LEU A 1 85 ? -3.124 -5.147 -7.078 1.00 87.56 85 LEU A O 1
ATOM 642 N N . ALA A 1 86 ? -2.376 -4.902 -9.178 1.00 86.50 86 ALA A N 1
ATOM 643 C CA . ALA A 1 86 ? -3.421 -5.718 -9.799 1.00 86.50 86 ALA A CA 1
ATOM 644 C C . ALA A 1 86 ? -3.447 -7.181 -9.306 1.00 86.50 86 ALA A C 1
ATOM 646 O O . ALA A 1 86 ? -4.449 -7.869 -9.484 1.00 86.50 86 ALA A O 1
ATOM 647 N N . SER A 1 87 ? -2.351 -7.665 -8.706 1.00 85.50 87 SER A N 1
ATOM 648 C CA . SER A 1 87 ? -2.268 -9.014 -8.125 1.00 85.50 87 SER A CA 1
ATOM 649 C C . SER A 1 87 ? -2.742 -9.087 -6.670 1.00 85.50 87 SER A C 1
ATOM 651 O O . SER A 1 87 ? -2.898 -10.185 -6.139 1.00 85.50 87 SER A O 1
ATOM 653 N N . LEU A 1 88 ? -2.974 -7.941 -6.024 1.00 89.12 88 LEU A N 1
ATOM 654 C CA . LEU A 1 88 ? -3.386 -7.864 -4.627 1.00 89.12 88 LEU A CA 1
ATOM 6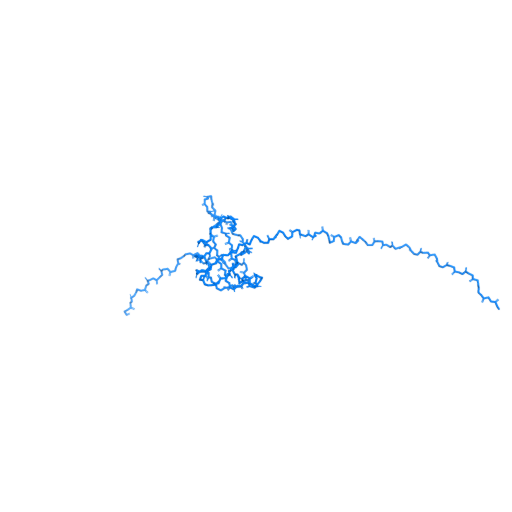55 C C . LEU A 1 88 ? -4.905 -7.696 -4.527 1.00 89.12 88 LEU A C 1
ATOM 657 O O . LEU A 1 88 ? -5.498 -6.875 -5.224 1.00 89.12 88 LEU A O 1
ATOM 661 N N . SER A 1 89 ? -5.539 -8.464 -3.639 1.00 91.25 89 SER A N 1
ATOM 662 C CA . SER A 1 89 ? -6.936 -8.230 -3.273 1.00 91.25 89 SER A CA 1
ATOM 663 C C . SER A 1 89 ? -7.067 -7.033 -2.331 1.00 91.25 89 SER A C 1
ATOM 665 O O . SER A 1 89 ? -6.107 -6.629 -1.672 1.00 91.25 89 SER A O 1
ATOM 667 N N . GLU A 1 90 ? -8.285 -6.499 -2.222 1.00 91.25 90 GLU A N 1
ATOM 668 C CA . GLU A 1 90 ? -8.598 -5.435 -1.263 1.00 91.25 90 GLU A CA 1
ATOM 669 C C . GLU A 1 90 ? -8.245 -5.844 0.176 1.00 91.25 90 GLU A C 1
ATOM 671 O O . GLU A 1 90 ? -7.613 -5.066 0.886 1.00 91.25 90 GLU A O 1
ATOM 676 N N . ASP A 1 91 ? -8.554 -7.081 0.585 1.00 92.88 91 ASP A N 1
ATOM 677 C CA . ASP A 1 91 ? -8.195 -7.597 1.914 1.00 92.88 91 ASP A CA 1
ATOM 678 C C . ASP A 1 91 ? -6.686 -7.526 2.177 1.00 92.88 91 ASP A C 1
ATOM 680 O O . ASP A 1 91 ? -6.261 -7.067 3.236 1.00 92.88 91 ASP A O 1
ATOM 684 N N . VAL A 1 92 ? -5.866 -7.900 1.188 1.00 91.75 92 VAL A N 1
ATOM 685 C CA . VAL A 1 92 ? -4.402 -7.836 1.305 1.00 91.75 92 VAL A CA 1
ATOM 686 C C . VAL A 1 92 ? -3.928 -6.389 1.424 1.00 91.75 92 VAL A C 1
ATOM 688 O O . VAL A 1 92 ? -3.016 -6.111 2.201 1.00 91.75 92 VAL A O 1
ATOM 691 N N . LEU A 1 93 ? -4.548 -5.451 0.702 1.00 92.56 93 LEU A N 1
ATOM 692 C CA . LEU A 1 93 ? -4.235 -4.024 0.820 1.00 92.56 93 LEU A CA 1
ATOM 693 C C . LEU A 1 93 ? -4.616 -3.465 2.192 1.00 92.56 93 LEU A C 1
ATOM 695 O O . LEU A 1 93 ? -3.843 -2.701 2.764 1.00 92.56 93 LEU A O 1
ATOM 699 N N . VAL A 1 94 ? -5.759 -3.872 2.747 1.00 94.50 94 VAL A N 1
ATOM 700 C CA . VAL A 1 94 ? -6.200 -3.479 4.092 1.00 94.50 94 VAL A CA 1
ATOM 701 C C . VAL A 1 94 ? -5.256 -4.026 5.162 1.00 94.50 94 VAL A C 1
ATOM 703 O O . VAL A 1 94 ? -4.835 -3.286 6.055 1.00 94.50 94 VAL A O 1
ATOM 706 N N . GLU A 1 95 ? -4.889 -5.305 5.082 1.00 94.19 95 GLU A N 1
ATOM 707 C CA . GLU A 1 95 ? -3.938 -5.915 6.015 1.00 94.19 95 GLU A CA 1
ATOM 708 C C . GLU A 1 95 ? -2.555 -5.265 5.912 1.00 94.19 95 GLU A C 1
ATOM 710 O O . GLU A 1 95 ? -1.970 -4.892 6.935 1.00 94.19 95 GLU A O 1
ATOM 715 N N . ALA A 1 96 ? -2.067 -5.050 4.688 1.00 93.06 96 ALA A N 1
ATOM 716 C CA . ALA A 1 96 ? -0.809 -4.360 4.446 1.00 93.06 96 ALA A CA 1
ATOM 717 C C . ALA A 1 96 ? -0.849 -2.925 4.982 1.00 93.06 96 ALA A C 1
ATOM 719 O O . ALA A 1 96 ? 0.073 -2.509 5.671 1.00 93.06 96 ALA A O 1
ATOM 720 N N . PHE A 1 97 ? -1.932 -2.177 4.762 1.00 94.12 97 PHE A N 1
ATOM 721 C CA . PHE A 1 97 ? -2.088 -0.815 5.275 1.00 94.12 97 PHE A CA 1
ATOM 722 C C . PHE A 1 97 ? -2.030 -0.750 6.807 1.00 94.12 97 PHE A C 1
ATOM 724 O O . PHE A 1 97 ? -1.379 0.130 7.383 1.00 94.12 97 PHE A O 1
ATOM 731 N N . ARG A 1 98 ? -2.683 -1.701 7.486 1.00 92.62 98 ARG A N 1
ATOM 732 C CA . ARG A 1 98 ? -2.682 -1.793 8.953 1.00 92.62 98 ARG A CA 1
ATOM 733 C C . ARG A 1 98 ? -1.298 -2.112 9.508 1.00 92.62 98 ARG A C 1
ATOM 735 O O . ARG A 1 98 ? -0.925 -1.548 10.536 1.00 92.62 98 ARG A O 1
ATOM 742 N N . ALA A 1 99 ? -0.547 -2.974 8.824 1.00 93.12 99 ALA A N 1
ATOM 743 C CA . ALA A 1 99 ? 0.807 -3.366 9.202 1.00 93.12 99 ALA A CA 1
ATOM 744 C C . ALA A 1 99 ? 1.906 -2.423 8.666 1.00 93.12 99 ALA A C 1
ATOM 746 O O . ALA A 1 99 ? 3.065 -2.543 9.070 1.00 93.12 99 ALA A O 1
ATOM 747 N N . ALA A 1 100 ? 1.555 -1.492 7.776 1.00 92.88 100 ALA A N 1
ATOM 748 C CA . ALA A 1 100 ? 2.484 -0.573 7.141 1.00 92.88 100 ALA A CA 1
ATOM 749 C C . ALA A 1 100 ? 3.142 0.371 8.151 1.00 92.88 100 ALA A C 1
ATOM 751 O O . ALA A 1 100 ? 2.534 0.830 9.124 1.00 92.88 100 ALA A O 1
ATOM 752 N N . VAL A 1 101 ? 4.400 0.696 7.876 1.00 92.38 101 VAL A N 1
ATOM 753 C CA . VAL A 1 101 ? 5.176 1.661 8.656 1.00 92.38 101 VAL A CA 1
ATOM 754 C C . VAL A 1 101 ? 4.947 3.076 8.112 1.00 92.38 101 VAL A C 1
ATOM 756 O O . VAL A 1 101 ? 4.474 3.218 6.984 1.00 92.38 101 VAL A O 1
ATOM 759 N N . PRO A 1 102 ? 5.259 4.141 8.877 1.00 92.81 102 PRO A N 1
ATOM 760 C CA . PRO A 1 102 ? 5.226 5.505 8.353 1.00 92.81 102 PRO A CA 1
ATOM 761 C C . PRO A 1 102 ? 6.089 5.637 7.095 1.00 92.81 102 PRO A C 1
ATOM 763 O O . PRO A 1 102 ? 7.187 5.078 7.058 1.00 92.81 102 PRO A O 1
ATOM 766 N N . TYR A 1 103 ? 5.600 6.377 6.098 1.00 88.38 103 TYR A N 1
ATOM 767 C CA . TYR A 1 103 ? 6.326 6.622 4.851 1.00 88.38 103 TYR A CA 1
ATOM 768 C C . TYR A 1 103 ? 7.667 7.306 5.132 1.00 88.38 103 TYR A C 1
ATOM 770 O O . TYR A 1 103 ? 7.718 8.297 5.864 1.00 88.38 103 TYR A O 1
ATOM 778 N N . ARG A 1 104 ? 8.760 6.775 4.569 1.00 80.25 104 ARG A N 1
ATOM 779 C CA . ARG A 1 104 ? 10.116 7.288 4.829 1.00 80.25 104 ARG A CA 1
ATOM 780 C C . ARG A 1 104 ? 10.695 8.094 3.678 1.00 80.25 104 ARG A C 1
ATOM 782 O O . ARG A 1 104 ? 11.698 8.769 3.882 1.00 80.25 104 ARG A O 1
ATOM 789 N N . GLY A 1 105 ? 10.121 8.022 2.478 1.00 72.00 105 GLY A N 1
ATOM 790 C CA . GLY A 1 105 ? 10.644 8.717 1.292 1.0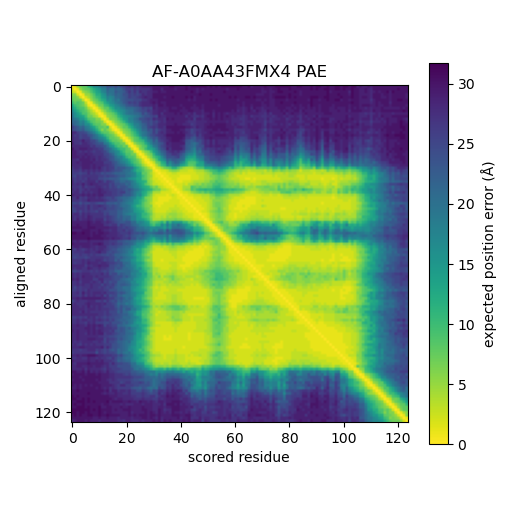0 72.00 105 GLY A CA 1
ATOM 791 C C . GLY A 1 105 ? 11.919 8.109 0.704 1.00 72.00 105 GLY A C 1
ATOM 792 O O . GLY A 1 105 ? 12.202 8.289 -0.478 1.00 72.00 105 GLY A O 1
ATOM 793 N N . ASP A 1 106 ? 12.657 7.330 1.489 1.00 62.41 106 ASP A N 1
ATOM 794 C CA . ASP A 1 106 ? 13.776 6.525 1.030 1.00 62.41 106 ASP A CA 1
ATOM 795 C C . ASP A 1 106 ? 13.220 5.245 0.396 1.00 62.41 106 ASP A C 1
ATOM 797 O O . ASP A 1 106 ? 12.948 4.260 1.083 1.00 62.41 106 ASP A O 1
ATOM 801 N N . GLY A 1 107 ? 13.062 5.225 -0.932 1.00 55.47 107 GLY A N 1
ATOM 802 C CA . GLY A 1 107 ? 12.682 4.037 -1.724 1.00 55.47 107 GLY A CA 1
ATOM 803 C C . GLY A 1 107 ? 13.663 2.849 -1.629 1.00 55.47 107 GLY A C 1
ATOM 804 O O . GLY A 1 107 ? 13.700 1.991 -2.507 1.00 55.47 107 GLY A O 1
ATOM 805 N N . THR A 1 108 ? 14.489 2.821 -0.583 1.00 49.72 108 THR A N 1
ATOM 806 C CA . THR A 1 108 ? 15.568 1.887 -0.269 1.00 49.72 108 THR A CA 1
ATOM 807 C C . THR A 1 108 ? 15.356 1.163 1.064 1.00 49.72 108 THR A C 1
ATOM 809 O O . THR A 1 108 ? 16.132 0.257 1.380 1.00 49.72 108 THR A O 1
ATOM 812 N N . ALA A 1 109 ? 14.324 1.509 1.849 1.00 48.16 109 ALA A N 1
ATOM 813 C CA . ALA A 1 109 ? 14.046 0.866 3.131 1.00 48.16 109 ALA A CA 1
ATOM 814 C C . ALA A 1 109 ? 13.504 -0.557 2.919 1.00 48.16 109 ALA A C 1
ATOM 816 O O . ALA A 1 109 ? 12.306 -0.816 2.981 1.00 48.16 109 ALA A O 1
ATOM 817 N N . LYS A 1 110 ? 14.422 -1.483 2.634 1.00 53.44 110 LYS A N 1
ATOM 818 C CA . LYS A 1 110 ? 14.250 -2.939 2.625 1.00 53.44 110 LYS A CA 1
ATOM 819 C C . LYS A 1 110 ? 13.403 -3.372 3.836 1.00 5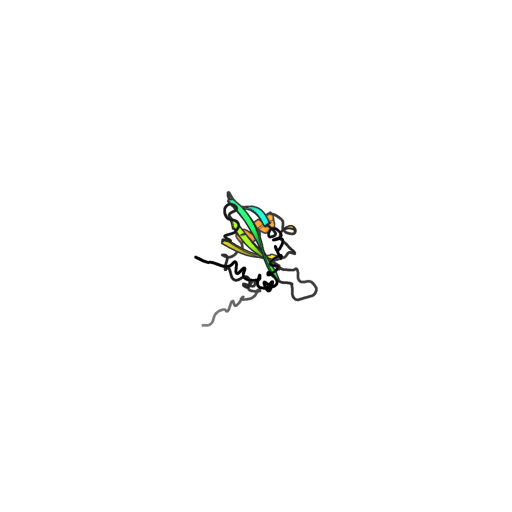3.44 110 LYS A C 1
ATOM 821 O O . LYS A 1 110 ? 13.601 -2.799 4.916 1.00 53.44 110 LYS A O 1
ATOM 826 N N . PRO A 1 111 ? 12.529 -4.398 3.741 1.00 44.44 111 PRO A N 1
ATOM 827 C CA . PRO A 1 111 ? 12.064 -5.040 4.960 1.00 44.44 111 PRO A CA 1
ATOM 828 C C . PRO A 1 111 ? 13.318 -5.485 5.712 1.00 44.44 111 PRO A C 1
ATOM 830 O O . PRO A 1 111 ? 14.225 -6.082 5.124 1.00 44.44 111 PRO A O 1
ATOM 833 N N . ALA A 1 112 ? 13.414 -5.118 6.988 1.00 45.25 112 ALA A N 1
ATOM 834 C CA . ALA A 1 112 ? 14.367 -5.758 7.869 1.00 45.25 112 ALA A CA 1
ATOM 835 C C . ALA A 1 112 ? 13.990 -7.242 7.864 1.00 45.25 112 ALA A C 1
ATOM 837 O O . ALA A 1 112 ? 13.011 -7.639 8.496 1.00 45.25 112 ALA A O 1
ATOM 838 N N . ASP A 1 113 ? 14.692 -8.020 7.039 1.00 43.78 113 ASP A N 1
ATOM 839 C CA . ASP A 1 113 ? 14.621 -9.467 7.056 1.00 43.78 113 ASP A CA 1
ATOM 840 C C . ASP A 1 113 ? 14.755 -9.926 8.510 1.00 43.78 113 ASP A C 1
ATOM 842 O O . ASP A 1 113 ? 15.524 -9.378 9.302 1.00 43.78 113 ASP A O 1
ATOM 846 N N . ALA A 1 114 ? 13.912 -10.902 8.812 1.00 52.47 114 ALA A N 1
ATOM 847 C CA . ALA A 1 114 ? 13.780 -11.650 10.039 1.00 52.47 114 ALA A CA 1
ATOM 848 C C . ALA A 1 114 ? 15.067 -11.833 10.866 1.00 52.47 114 ALA A C 1
ATOM 850 O O . ALA A 1 114 ? 16.167 -11.975 10.343 1.00 52.47 114 ALA A O 1
ATOM 851 N N . ASP A 1 115 ? 14.836 -12.022 12.166 1.00 47.72 115 ASP A N 1
ATOM 852 C CA . ASP A 1 115 ? 15.751 -12.628 13.140 1.00 47.72 115 ASP A CA 1
ATOM 853 C C . ASP A 1 115 ? 16.550 -11.657 14.029 1.00 47.72 115 ASP A C 1
ATOM 855 O O . ASP A 1 115 ? 17.723 -11.352 13.843 1.00 47.72 115 ASP A O 1
ATOM 859 N N . GLY A 1 116 ? 15.872 -11.211 15.088 1.00 41.34 116 GLY A N 1
ATOM 860 C CA . GLY A 1 116 ? 16.481 -10.642 16.290 1.00 41.34 116 GLY A CA 1
ATOM 861 C C . GLY A 1 116 ? 15.919 -11.297 17.548 1.00 41.34 116 GLY A C 1
ATOM 862 O O . GLY A 1 116 ? 15.642 -10.629 18.541 1.00 41.34 116 GLY A O 1
ATOM 863 N N . ARG A 1 117 ? 15.670 -12.611 17.503 1.00 52.25 117 ARG A N 1
ATOM 864 C CA . ARG A 1 117 ? 15.279 -13.398 18.673 1.00 52.25 117 ARG A CA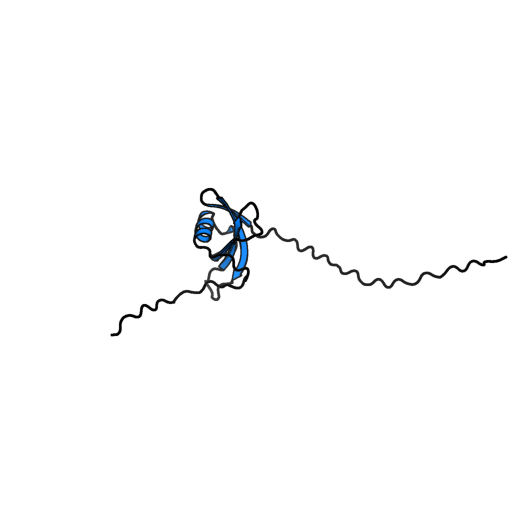 1
ATOM 865 C C . ARG A 1 117 ? 16.512 -13.649 19.543 1.00 52.25 117 ARG A C 1
ATOM 867 O O . ARG A 1 117 ? 16.970 -14.776 19.648 1.00 52.25 117 ARG A O 1
ATOM 874 N N . THR A 1 118 ? 17.012 -12.637 20.243 1.00 49.72 118 THR A N 1
ATOM 875 C CA . THR A 1 118 ? 17.904 -12.848 21.396 1.00 49.72 118 THR A CA 1
ATOM 876 C C . THR A 1 118 ? 17.126 -12.661 22.689 1.00 49.72 118 THR A C 1
ATOM 878 O O . THR A 1 118 ? 17.277 -11.709 23.447 1.00 49.72 118 THR A O 1
ATOM 881 N N . ARG A 1 119 ? 16.296 -13.671 22.979 1.00 49.50 119 ARG A N 1
ATOM 882 C CA . ARG A 1 119 ? 16.005 -14.066 24.358 1.00 49.50 119 ARG A CA 1
ATOM 883 C C . ARG A 1 119 ? 17.306 -14.631 24.950 1.00 49.50 119 ARG A C 1
ATOM 885 O O . ARG A 1 119 ? 17.509 -15.837 24.932 1.00 49.50 119 ARG A O 1
ATOM 892 N N . SER A 1 120 ? 18.146 -13.763 25.497 1.00 42.25 120 SER A N 1
ATOM 893 C CA . SER A 1 120 ? 19.091 -14.109 26.566 1.00 42.25 120 SER A CA 1
ATOM 894 C C . SER A 1 120 ? 18.618 -13.297 27.775 1.00 42.25 120 SER A C 1
ATOM 896 O O . SER A 1 120 ? 18.695 -12.080 27.768 1.00 42.25 120 SER A O 1
ATOM 898 N N . GLY A 1 121 ? 17.933 -13.845 28.775 1.00 45.34 121 GLY A N 1
ATOM 899 C CA . GLY A 1 121 ? 18.265 -15.093 29.441 1.00 45.34 121 GLY A CA 1
ATOM 900 C C . GLY A 1 121 ? 19.369 -14.829 30.464 1.00 45.34 121 GLY A C 1
ATOM 901 O O . GLY A 1 121 ? 20.531 -15.022 30.155 1.00 45.34 121 GLY A O 1
ATOM 902 N N . ARG A 1 122 ? 18.965 -14.359 31.651 1.00 47.34 122 ARG A N 1
ATOM 903 C CA . ARG A 1 122 ? 19.494 -14.708 32.981 1.00 47.34 122 ARG A CA 1
ATOM 904 C C . ARG A 1 122 ? 21.016 -14.940 33.131 1.00 47.34 122 ARG A C 1
ATOM 906 O O . ARG A 1 122 ? 21.521 -15.998 32.781 1.00 47.34 122 ARG A O 1
ATOM 913 N N . GLY A 1 123 ? 21.653 -14.054 33.889 1.00 43.00 123 GLY A N 1
ATOM 914 C CA . GLY A 1 123 ? 22.823 -14.316 34.742 1.00 43.00 123 GLY A CA 1
ATOM 915 C C . GLY A 1 123 ? 22.942 -13.120 35.688 1.00 43.00 123 GLY A C 1
ATOM 916 O O . GLY A 1 123 ? 23.084 -12.008 35.196 1.00 43.00 123 GLY A O 1
ATOM 917 N N . ALA A 1 124 ? 22.442 -13.235 36.921 1.00 44.69 124 ALA A N 1
ATOM 918 C CA . ALA A 1 124 ? 23.204 -13.648 38.106 1.00 44.69 124 ALA A CA 1
ATOM 919 C C . ALA A 1 124 ? 24.236 -12.584 38.495 1.00 44.69 124 ALA A C 1
ATOM 921 O O . ALA A 1 124 ? 25.217 -12.423 37.742 1.00 44.69 124 ALA A O 1
#

Radius of gyration: 27.61 Å; Cα contacts (8 Å, |Δi|>4): 160; chains: 1; bounding box: 38×85×88 Å

Sequence (124 aa):
MNPDHSTPRPTPVRQLPEVASSASAETRPPDECVFREGDGCWTARVAGYQKGVGSGSAGLILVVFGPREDPFEPVREMWVPGEGLASLSEDVLVEAFRAAVPYRGDGTAKPADADGRTRSGRGA

pLDDT: mean 71.77, std 19.86, range [37.19, 94.5]

Mean predicted aligned error: 16.07 Å